Protein AF-A0A1S9P8L0-F1 (afdb_monomer_lite)

Foldseek 3Di:
DPLVVLLVLLVVLVVLLVVLLVLQPDPVCVVVSVVLVVQLVVLCCVQQPPDDQADPVRHGDDSVVSSVRRSVSVVPDDPVSSVVSSVSSVVSSVSSVVVSVVRPVD

Organism: NCBI:txid1792845

Radius of gyration: 14.12 Å; chains: 1; bounding box: 36×25×41 Å

pLDDT: mean 90.73, std 7.05, range [56.16, 97.81]

Structure (mmCIF, N/CA/C/O backbone):
data_AF-A0A1S9P8L0-F1
#
_entry.id   AF-A0A1S9P8L0-F1
#
loop_
_atom_site.group_PDB
_atom_site.id
_atom_site.type_symbol
_atom_site.label_atom_id
_atom_site.label_alt_id
_atom_site.label_comp_id
_atom_site.label_asym_id
_atom_site.label_entity_id
_atom_site.label_seq_id
_atom_site.pdbx_PDB_ins_code
_atom_site.Cartn_x
_atom_site.Cartn_y
_atom_site.Cartn_z
_atom_site.occupancy
_atom_site.B_iso_or_equiv
_atom_site.auth_seq_id
_atom_site.auth_comp_id
_atom_site.auth_asym_id
_atom_site.auth_atom_id
_atom_site.pdbx_PDB_model_num
ATOM 1 N N . MET A 1 1 ? -19.839 4.114 8.145 1.00 79.31 1 MET A N 1
ATOM 2 C CA . MET A 1 1 ? -18.915 3.664 7.085 1.00 79.31 1 MET A CA 1
ATOM 3 C C . MET A 1 1 ? -18.736 2.170 7.248 1.00 79.31 1 MET A C 1
ATOM 5 O O . MET A 1 1 ? -18.617 1.733 8.385 1.00 79.31 1 MET A O 1
ATOM 9 N N . ASP A 1 2 ? -18.783 1.395 6.169 1.00 89.06 2 ASP A N 1
ATOM 10 C CA . ASP A 1 2 ? -18.546 -0.049 6.249 1.00 89.06 2 ASP A CA 1
ATOM 11 C C . ASP A 1 2 ? -17.038 -0.319 6.200 1.00 89.06 2 ASP A C 1
ATOM 13 O O . ASP A 1 2 ? -16.397 -0.173 5.158 1.00 89.06 2 ASP A O 1
ATOM 17 N N . PHE A 1 3 ? -16.460 -0.691 7.343 1.00 87.88 3 PHE A N 1
ATOM 18 C CA . PHE A 1 3 ? -15.027 -0.955 7.437 1.00 87.88 3 PHE A CA 1
ATOM 19 C C . PHE A 1 3 ? -14.585 -2.174 6.631 1.00 87.88 3 PHE A C 1
ATOM 21 O O . PHE A 1 3 ? -13.421 -2.225 6.248 1.00 87.88 3 PHE A O 1
ATOM 28 N N . ASN A 1 4 ? -15.466 -3.135 6.333 1.00 88.75 4 ASN A N 1
ATOM 29 C CA . ASN A 1 4 ? -15.090 -4.260 5.480 1.00 88.75 4 ASN A CA 1
ATOM 30 C C . ASN A 1 4 ? -14.890 -3.795 4.037 1.00 88.75 4 ASN A C 1
ATOM 32 O O . ASN A 1 4 ? -13.891 -4.167 3.428 1.00 88.75 4 ASN A O 1
ATOM 36 N N . ILE A 1 5 ? -15.789 -2.947 3.525 1.00 91.44 5 ILE A N 1
ATOM 37 C CA . ILE A 1 5 ? -15.675 -2.374 2.174 1.00 91.44 5 ILE A CA 1
ATOM 38 C C . ILE A 1 5 ? -14.401 -1.536 2.065 1.00 91.44 5 ILE A C 1
ATOM 40 O O . ILE A 1 5 ? -13.569 -1.788 1.202 1.00 91.44 5 ILE A O 1
ATOM 44 N N . VAL A 1 6 ? -14.190 -0.610 2.998 1.00 92.81 6 VAL A N 1
ATOM 45 C CA . VAL A 1 6 ? -13.005 0.260 2.979 1.00 92.81 6 VAL A CA 1
ATOM 46 C C . VAL A 1 6 ? -11.705 -0.535 3.126 1.00 92.81 6 VAL A C 1
ATOM 48 O O . VAL A 1 6 ? -10.709 -0.247 2.468 1.00 92.81 6 VAL A O 1
ATOM 51 N N . THR A 1 7 ? -11.696 -1.569 3.968 1.00 93.12 7 THR A N 1
ATOM 52 C CA . THR A 1 7 ? -10.525 -2.444 4.107 1.00 93.12 7 THR A CA 1
ATOM 53 C C . THR A 1 7 ? -10.211 -3.170 2.803 1.00 93.12 7 THR A C 1
ATOM 55 O O . THR A 1 7 ? -9.039 -3.317 2.460 1.00 93.12 7 THR A O 1
ATOM 58 N N . LEU A 1 8 ? -11.239 -3.610 2.071 1.00 94.12 8 LEU A N 1
ATOM 59 C CA . LEU A 1 8 ? -11.069 -4.211 0.750 1.00 94.12 8 LEU A CA 1
ATOM 60 C C . LEU A 1 8 ? -10.500 -3.204 -0.254 1.00 94.12 8 LEU A C 1
ATOM 62 O O . LEU A 1 8 ? -9.582 -3.566 -0.978 1.00 94.12 8 LEU A O 1
ATOM 66 N N . GLU A 1 9 ? -10.973 -1.957 -0.264 1.00 95.25 9 GLU A N 1
ATOM 67 C CA . GLU A 1 9 ? -10.442 -0.895 -1.137 1.00 95.25 9 GLU A CA 1
ATOM 68 C C . GLU A 1 9 ? -8.959 -0.606 -0.858 1.00 95.25 9 GLU A C 1
ATOM 70 O O . GLU A 1 9 ? -8.137 -0.582 -1.774 1.00 95.25 9 GLU A O 1
ATOM 75 N N . ILE A 1 10 ? -8.587 -0.457 0.418 1.00 95.38 10 ILE A N 1
ATOM 76 C CA . ILE A 1 10 ? -7.188 -0.255 0.821 1.00 95.38 10 ILE A CA 1
ATOM 77 C C . ILE A 1 10 ? -6.334 -1.452 0.389 1.00 95.38 10 ILE A C 1
ATOM 79 O O . ILE A 1 10 ? -5.276 -1.272 -0.218 1.00 95.38 10 ILE A O 1
ATOM 83 N N . ALA A 1 11 ? -6.784 -2.677 0.677 1.00 95.12 11 ALA A N 1
ATOM 84 C CA . ALA A 1 11 ? -6.060 -3.888 0.306 1.00 95.12 11 ALA A CA 1
ATOM 85 C C . ALA A 1 11 ? -5.918 -4.032 -1.217 1.00 95.12 11 ALA A C 1
ATOM 87 O O . ALA A 1 11 ? -4.844 -4.396 -1.692 1.00 95.12 11 ALA A O 1
ATOM 88 N N . ASP A 1 12 ? -6.958 -3.702 -1.983 1.00 95.81 12 ASP A N 1
ATOM 89 C CA . ASP A 1 12 ? -6.934 -3.723 -3.444 1.00 95.81 12 ASP A CA 1
ATOM 90 C C . ASP A 1 12 ? -5.859 -2.786 -4.004 1.00 95.81 12 ASP A C 1
ATOM 92 O O . ASP A 1 12 ? -5.050 -3.191 -4.845 1.00 95.81 12 ASP A O 1
ATOM 96 N N . HIS A 1 13 ? -5.783 -1.556 -3.494 1.00 97.06 13 HIS A N 1
ATOM 97 C CA . HIS A 1 13 ? -4.761 -0.598 -3.912 1.00 97.06 13 HIS A CA 1
ATOM 98 C C . HIS A 1 13 ? -3.349 -1.043 -3.519 1.00 97.06 13 HIS A C 1
ATOM 100 O O . HIS A 1 13 ? -2.430 -0.936 -4.331 1.00 97.06 13 HIS A O 1
ATOM 106 N N . LEU A 1 14 ? -3.164 -1.618 -2.326 1.00 95.38 14 LEU A N 1
ATOM 107 C CA . LEU A 1 14 ? -1.876 -2.189 -1.914 1.00 95.38 14 LEU A CA 1
ATOM 108 C C . LEU A 1 14 ? -1.426 -3.323 -2.841 1.00 95.38 14 LEU A C 1
ATOM 110 O O . LEU A 1 14 ? -0.274 -3.340 -3.281 1.00 95.38 14 LEU A O 1
ATOM 114 N N . VAL A 1 15 ? -2.334 -4.247 -3.165 1.00 95.19 15 VAL A N 1
ATOM 115 C CA . VAL A 1 15 ? -2.062 -5.377 -4.063 1.00 95.19 15 VAL A CA 1
ATOM 116 C C . VAL A 1 15 ? -1.698 -4.877 -5.455 1.00 95.19 15 VAL A C 1
ATOM 118 O O . VAL A 1 15 ? -0.671 -5.283 -5.998 1.00 95.19 15 VAL A O 1
ATOM 121 N N . HIS A 1 16 ? -2.487 -3.964 -6.022 1.00 95.81 16 HIS A N 1
ATOM 122 C CA . HIS A 1 16 ? -2.221 -3.420 -7.350 1.00 95.81 16 HIS A CA 1
ATOM 123 C C . HIS A 1 16 ? -0.916 -2.627 -7.402 1.00 95.81 16 HIS A C 1
ATOM 125 O O . HIS A 1 16 ? -0.143 -2.798 -8.346 1.00 95.81 16 HIS A O 1
ATOM 131 N N . PHE A 1 17 ? -0.645 -1.782 -6.404 1.00 96.00 17 PHE A N 1
ATOM 132 C CA . PHE A 1 17 ? 0.619 -1.060 -6.313 1.00 96.00 17 PHE A CA 1
ATOM 133 C C . PHE A 1 17 ? 1.793 -2.041 -6.291 1.00 96.00 17 PHE A C 1
ATOM 135 O O . PHE A 1 17 ? 2.691 -1.923 -7.122 1.00 96.00 17 PHE A O 1
ATOM 142 N N . ASN A 1 18 ? 1.759 -3.032 -5.391 1.00 93.88 18 ASN A N 1
ATOM 143 C CA . ASN A 1 18 ? 2.815 -4.033 -5.255 1.00 93.88 18 ASN A CA 1
ATOM 144 C C . ASN A 1 18 ? 3.007 -4.847 -6.542 1.00 93.88 18 ASN A C 1
ATOM 146 O O . ASN A 1 18 ? 4.136 -5.100 -6.947 1.00 93.88 18 ASN A O 1
ATOM 150 N N . TYR A 1 19 ? 1.915 -5.222 -7.209 1.00 93.50 19 TYR A N 1
ATOM 151 C CA . TYR A 1 19 ? 1.967 -5.948 -8.472 1.00 93.50 19 TYR A CA 1
ATOM 152 C C . TYR A 1 19 ? 2.689 -5.149 -9.563 1.00 93.50 19 TYR A C 1
ATOM 154 O O . TYR A 1 19 ? 3.651 -5.643 -10.146 1.00 93.50 19 TYR A O 1
ATOM 162 N N . TYR A 1 20 ? 2.283 -3.899 -9.822 1.00 93.38 20 TYR A N 1
ATOM 163 C CA . TYR A 1 20 ? 2.958 -3.079 -10.836 1.00 93.38 20 TYR A CA 1
ATOM 164 C C . TYR A 1 20 ? 4.402 -2.756 -10.454 1.00 93.38 20 TYR A C 1
ATOM 166 O O . TYR A 1 20 ? 5.262 -2.722 -11.328 1.00 93.38 20 TYR A O 1
ATOM 174 N N . ASP A 1 21 ? 4.670 -2.550 -9.167 1.00 92.00 21 ASP A N 1
ATOM 175 C CA . ASP A 1 21 ? 6.016 -2.309 -8.662 1.00 92.00 21 ASP A CA 1
ATOM 176 C C . ASP A 1 21 ? 6.955 -3.499 -8.925 1.00 92.00 21 ASP A C 1
ATOM 178 O O . ASP A 1 21 ? 8.083 -3.304 -9.366 1.00 92.00 21 ASP A O 1
ATOM 182 N N . GLN A 1 22 ? 6.480 -4.732 -8.733 1.00 89.81 22 GLN A N 1
ATOM 183 C CA . GLN A 1 22 ? 7.248 -5.947 -9.024 1.00 89.81 22 GLN A CA 1
ATOM 184 C C . GLN A 1 22 ? 7.478 -6.178 -10.524 1.00 89.81 22 GLN A C 1
ATOM 186 O O . GLN A 1 22 ? 8.468 -6.799 -10.901 1.00 89.81 22 GLN A O 1
ATOM 191 N N . LEU A 1 23 ? 6.575 -5.693 -11.381 1.00 89.81 23 LEU A N 1
ATOM 192 C CA . LEU A 1 23 ? 6.711 -5.813 -12.835 1.00 89.81 23 LEU A CA 1
ATOM 193 C C . LEU A 1 23 ? 7.693 -4.807 -13.446 1.00 89.81 23 LEU A C 1
ATOM 195 O O . LEU A 1 23 ? 8.124 -4.993 -14.584 1.00 89.81 23 LEU A O 1
ATOM 199 N N . ILE A 1 24 ? 8.030 -3.731 -12.736 1.00 88.56 24 ILE A N 1
ATOM 200 C CA . ILE A 1 24 ? 9.037 -2.772 -13.188 1.00 88.56 24 ILE A CA 1
ATOM 201 C C . ILE A 1 24 ? 10.410 -3.337 -12.823 1.00 88.56 24 ILE A C 1
ATOM 203 O O . ILE A 1 24 ? 10.846 -3.265 -11.677 1.00 88.56 24 ILE A O 1
ATOM 207 N N . THR A 1 25 ? 11.088 -3.908 -13.816 1.00 68.06 25 THR A N 1
ATOM 208 C CA . THR A 1 25 ? 12.399 -4.559 -13.661 1.00 68.06 25 THR A CA 1
ATOM 209 C C . THR A 1 25 ? 13.556 -3.746 -14.249 1.00 68.06 25 THR A C 1
ATOM 211 O O . THR A 1 25 ? 14.614 -4.306 -14.515 1.00 68.06 25 THR A O 1
ATOM 214 N N . ASP A 1 26 ? 13.376 -2.444 -14.489 1.00 65.94 26 ASP A N 1
ATOM 215 C CA . ASP A 1 26 ? 14.277 -1.667 -15.347 1.00 65.94 26 ASP A CA 1
ATOM 216 C C . ASP A 1 26 ? 15.011 -0.545 -14.590 1.00 65.94 26 ASP A C 1
ATOM 218 O O . ASP A 1 26 ? 14.386 0.304 -13.948 1.00 65.94 26 ASP A O 1
ATOM 222 N N . ALA A 1 27 ? 16.346 -0.513 -14.695 1.00 63.44 27 ALA A N 1
ATOM 223 C CA . ALA A 1 27 ? 17.199 0.449 -13.982 1.00 63.44 27 ALA A CA 1
ATOM 224 C C . ALA A 1 27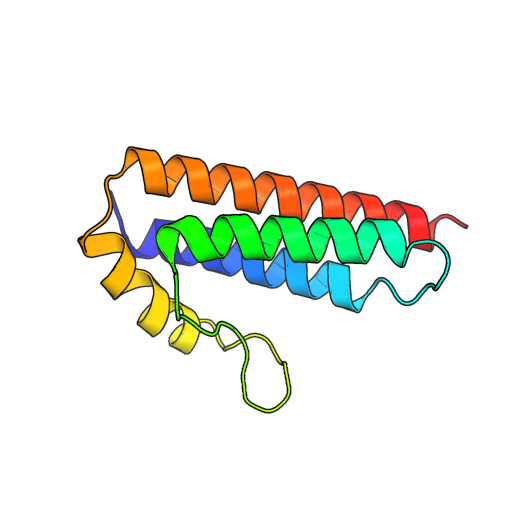 ? 16.896 1.912 -14.364 1.00 63.44 27 ALA A C 1
ATOM 226 O O . ALA A 1 27 ? 17.114 2.823 -13.569 1.00 63.44 27 ALA A O 1
ATOM 227 N N . ASN A 1 28 ? 16.329 2.132 -15.553 1.00 70.44 28 ASN A N 1
ATOM 228 C CA . ASN A 1 28 ? 16.007 3.456 -16.088 1.00 70.44 28 ASN A CA 1
ATOM 229 C C . ASN A 1 28 ? 14.893 4.201 -15.339 1.00 70.44 28 ASN A C 1
ATOM 231 O O . ASN A 1 28 ? 14.762 5.407 -15.514 1.00 70.44 28 ASN A O 1
ATOM 235 N N . PHE A 1 29 ? 14.078 3.500 -14.546 1.00 79.75 29 PHE A N 1
ATOM 236 C CA . PHE A 1 29 ? 12.986 4.095 -13.766 1.00 79.75 29 PHE A CA 1
ATOM 237 C C . PHE A 1 29 ? 13.191 3.929 -12.256 1.00 79.75 29 PHE A C 1
ATOM 239 O O . PHE A 1 29 ? 12.248 4.118 -11.485 1.00 79.75 29 PHE A O 1
ATOM 246 N N . ALA A 1 30 ? 14.405 3.560 -11.827 1.00 81.31 30 ALA A N 1
ATOM 247 C CA . ALA A 1 30 ? 14.710 3.289 -10.426 1.00 81.31 30 ALA A CA 1
ATOM 248 C C . ALA A 1 30 ? 14.394 4.499 -9.530 1.00 81.31 30 ALA A C 1
ATOM 250 O O . ALA A 1 30 ? 13.766 4.341 -8.483 1.00 81.31 30 ALA A O 1
ATOM 251 N N . ASP A 1 31 ? 14.735 5.713 -9.967 1.00 88.00 31 ASP A N 1
ATOM 252 C CA . ASP A 1 31 ? 14.506 6.932 -9.188 1.00 88.00 31 ASP A CA 1
ATOM 253 C C . ASP A 1 31 ? 13.013 7.255 -9.033 1.00 88.00 31 ASP A C 1
ATOM 255 O O . ASP A 1 31 ? 12.543 7.553 -7.930 1.00 88.00 31 ASP A O 1
ATOM 259 N N . GLU A 1 32 ? 12.234 7.193 -10.116 1.00 90.75 32 GLU A N 1
ATOM 260 C CA . GLU A 1 32 ? 10.783 7.399 -10.074 1.00 90.75 32 GLU A CA 1
ATOM 261 C C . GLU A 1 32 ? 10.083 6.322 -9.245 1.00 90.75 32 GLU A C 1
ATOM 263 O O . GLU A 1 32 ? 9.196 6.639 -8.447 1.00 90.75 32 GLU A O 1
ATOM 268 N N . GLN A 1 33 ? 10.490 5.062 -9.400 1.00 91.25 33 GLN A N 1
ATOM 269 C CA . GLN A 1 33 ? 9.935 3.941 -8.653 1.00 91.25 33 GLN A CA 1
ATOM 270 C C . GLN A 1 33 ? 10.197 4.098 -7.151 1.00 91.25 33 GLN A C 1
ATOM 272 O O . GLN A 1 33 ? 9.270 3.982 -6.348 1.00 91.25 33 GLN A O 1
ATOM 277 N N . VAL A 1 34 ? 11.429 4.441 -6.758 1.00 91.94 34 VAL A N 1
ATOM 278 C CA . VAL A 1 34 ? 11.798 4.700 -5.357 1.00 91.94 34 VAL A CA 1
ATOM 279 C C . VAL A 1 34 ? 11.005 5.877 -4.785 1.00 91.94 34 VAL A C 1
ATOM 281 O O . VAL A 1 34 ? 10.488 5.776 -3.671 1.00 91.94 34 VAL A O 1
ATOM 284 N N . LYS A 1 35 ? 10.830 6.968 -5.544 1.00 93.69 35 LYS A N 1
ATOM 285 C CA . LYS A 1 35 ? 9.998 8.110 -5.120 1.00 93.69 35 LYS A CA 1
ATOM 286 C C . LYS A 1 35 ? 8.542 7.704 -4.889 1.00 93.69 35 LYS A C 1
ATOM 288 O O . LYS A 1 35 ? 7.947 8.133 -3.902 1.00 93.69 35 LYS A O 1
ATOM 293 N N . LEU A 1 36 ? 7.966 6.881 -5.768 1.00 94.56 36 LEU A N 1
ATOM 294 C CA . LEU A 1 36 ? 6.597 6.384 -5.604 1.00 94.56 36 LEU A CA 1
ATOM 295 C C . LEU A 1 36 ? 6.463 5.443 -4.403 1.00 94.56 36 LEU A C 1
ATOM 297 O O . LEU A 1 36 ? 5.489 5.565 -3.666 1.00 94.56 36 LEU A O 1
ATOM 301 N N . ARG A 1 37 ? 7.433 4.546 -4.174 1.00 93.31 37 ARG A N 1
ATOM 302 C CA . ARG A 1 37 ? 7.471 3.679 -2.982 1.00 93.31 37 ARG A CA 1
ATOM 303 C C . ARG A 1 37 ? 7.488 4.507 -1.704 1.00 93.31 37 ARG A C 1
ATOM 305 O O . ARG A 1 37 ? 6.606 4.337 -0.872 1.00 93.31 37 ARG A O 1
ATOM 312 N N . LYS A 1 38 ? 8.414 5.466 -1.615 1.00 94.38 38 LYS A N 1
ATOM 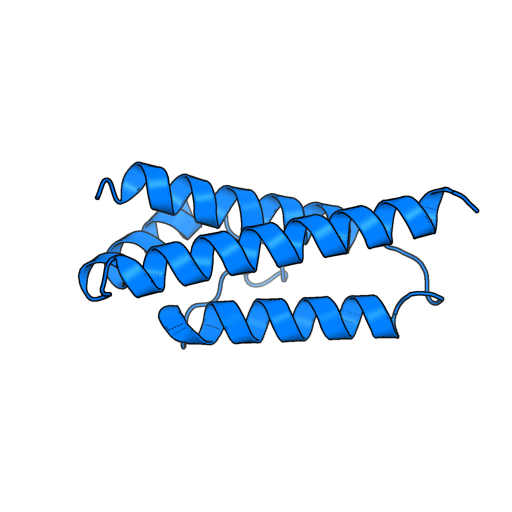313 C CA . LYS A 1 38 ? 8.543 6.356 -0.458 1.00 94.38 38 LYS A CA 1
ATOM 314 C C . LYS A 1 38 ? 7.250 7.125 -0.189 1.00 94.38 38 LYS A C 1
ATOM 316 O O . LYS A 1 38 ? 6.779 7.140 0.938 1.00 94.38 38 LYS A O 1
ATOM 321 N N . LYS A 1 39 ? 6.650 7.710 -1.228 1.00 94.94 39 LYS A N 1
ATOM 322 C CA . LYS A 1 39 ? 5.391 8.453 -1.100 1.00 94.94 39 LYS A CA 1
ATOM 323 C C . LYS A 1 39 ? 4.237 7.571 -0.611 1.00 94.94 39 LYS A C 1
ATOM 325 O O . LYS A 1 39 ? 3.474 7.978 0.257 1.00 94.94 39 LYS A O 1
ATOM 330 N N . ARG A 1 40 ? 4.131 6.352 -1.142 1.00 94.19 40 ARG A N 1
ATOM 331 C CA . ARG A 1 40 ? 3.132 5.376 -0.698 1.00 94.19 40 ARG A CA 1
ATOM 332 C C . ARG A 1 40 ? 3.354 4.977 0.764 1.00 94.19 40 ARG A C 1
ATOM 334 O O . ARG A 1 40 ? 2.388 4.874 1.512 1.00 94.19 40 ARG A O 1
ATOM 341 N N . ASP A 1 41 ? 4.603 4.773 1.179 1.00 93.25 41 ASP A N 1
ATOM 342 C CA . ASP A 1 41 ? 4.950 4.455 2.571 1.00 93.25 41 ASP A CA 1
ATOM 343 C C . ASP A 1 41 ? 4.658 5.626 3.525 1.00 93.25 41 ASP A C 1
ATOM 345 O O . ASP A 1 41 ? 4.174 5.400 4.634 1.00 93.25 41 ASP A O 1
ATOM 349 N N . GLU A 1 42 ? 4.884 6.871 3.091 1.00 94.38 42 GLU A N 1
ATOM 350 C CA . GLU A 1 42 ? 4.500 8.0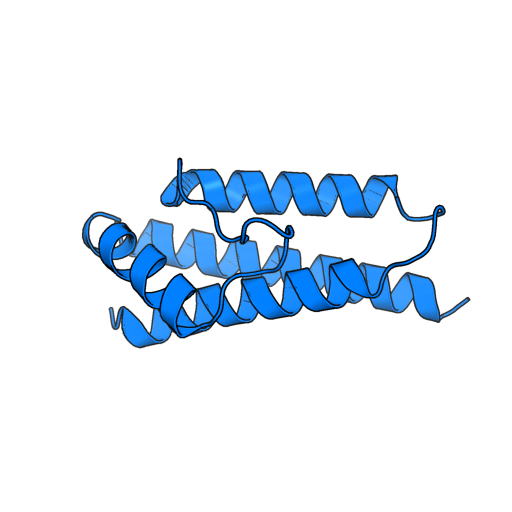83 3.829 1.00 94.38 42 GLU A CA 1
ATOM 351 C C . GLU A 1 42 ? 2.986 8.108 4.083 1.00 94.38 42 GLU A C 1
ATOM 353 O O . GLU A 1 42 ? 2.578 8.145 5.243 1.00 94.38 42 GLU A O 1
ATOM 358 N N . HIS A 1 43 ? 2.159 7.972 3.038 1.00 94.25 43 HIS A N 1
ATOM 359 C CA . HIS A 1 43 ? 0.697 7.947 3.181 1.00 94.25 43 HIS A CA 1
ATOM 360 C C . HIS A 1 43 ? 0.214 6.805 4.092 1.00 94.25 43 HIS A C 1
ATOM 362 O O . HIS A 1 43 ? -0.662 6.997 4.932 1.00 94.25 43 HIS A O 1
ATOM 368 N N . LEU A 1 44 ? 0.798 5.604 3.980 1.00 92.88 44 LEU A N 1
ATOM 369 C CA . LEU A 1 44 ? 0.449 4.496 4.876 1.00 92.88 44 LEU A CA 1
ATOM 370 C C . LEU A 1 44 ? 0.832 4.792 6.327 1.00 92.88 44 LEU A C 1
ATOM 372 O O . LEU A 1 44 ? 0.076 4.457 7.234 1.00 92.88 44 LEU A O 1
ATOM 376 N N . THR A 1 45 ? 1.976 5.432 6.560 1.00 91.94 45 THR A N 1
ATOM 377 C CA . THR A 1 45 ? 2.448 5.751 7.913 1.00 91.94 45 THR A CA 1
ATOM 378 C C . THR A 1 45 ? 1.539 6.765 8.611 1.00 91.94 45 THR A C 1
ATOM 380 O O . THR A 1 45 ? 1.407 6.696 9.831 1.00 91.94 45 THR A O 1
ATOM 383 N N . GLU A 1 46 ? 0.852 7.644 7.871 1.00 88.69 46 GLU A N 1
ATOM 384 C CA . GLU A 1 46 ? -0.085 8.630 8.438 1.00 88.69 46 GLU A CA 1
ATOM 385 C C . GLU A 1 46 ? -1.203 7.986 9.277 1.00 88.69 46 GLU A C 1
ATOM 387 O O . GLU A 1 46 ? -1.556 8.518 10.330 1.00 88.69 46 GLU A O 1
ATOM 392 N N . LEU A 1 47 ? -1.737 6.831 8.854 1.00 88.19 47 LEU A N 1
ATOM 393 C CA . LEU A 1 47 ? -2.814 6.123 9.572 1.00 88.19 47 LEU A CA 1
ATOM 394 C C . LEU A 1 47 ? -2.396 4.777 10.170 1.00 88.19 47 LEU A C 1
ATOM 396 O O . LEU A 1 47 ? -3.006 4.298 11.128 1.00 88.19 47 LEU A O 1
ATOM 400 N N . PHE A 1 48 ? -1.349 4.161 9.633 1.00 90.50 48 PHE A N 1
ATOM 401 C CA . PHE A 1 48 ? -0.920 2.810 9.979 1.00 90.50 48 PHE A CA 1
ATOM 402 C C . PHE A 1 48 ? 0.503 2.770 10.533 1.00 90.50 48 PHE A C 1
ATOM 404 O O . PHE A 1 48 ? 1.200 1.768 10.378 1.00 90.50 48 PHE A O 1
ATOM 411 N N . ALA A 1 49 ? 0.940 3.839 11.206 1.00 88.19 49 ALA A N 1
ATOM 412 C CA . ALA A 1 49 ? 2.241 3.892 11.866 1.00 88.19 49 ALA A CA 1
ATOM 413 C C . ALA A 1 49 ? 2.518 2.619 12.692 1.00 88.19 49 ALA A C 1
ATOM 415 O O . ALA A 1 49 ? 1.714 2.204 13.534 1.00 88.19 49 ALA A O 1
ATOM 416 N N . GLY A 1 50 ? 3.671 1.998 12.431 1.00 84.50 50 GLY A N 1
ATOM 417 C CA . GLY A 1 50 ? 4.110 0.770 13.095 1.00 84.50 50 GLY A CA 1
ATOM 418 C C . GLY A 1 50 ? 3.478 -0.525 12.572 1.00 84.50 50 GLY A C 1
ATOM 419 O O . GLY A 1 50 ? 3.822 -1.594 13.074 1.00 84.50 50 GLY A O 1
ATOM 420 N N . LEU A 1 51 ? 2.588 -0.472 11.574 1.00 89.88 51 LEU A N 1
ATOM 421 C CA . LEU A 1 51 ? 2.118 -1.672 10.885 1.00 89.88 51 LEU A CA 1
ATOM 422 C C . LEU A 1 51 ? 3.100 -2.094 9.794 1.00 89.88 51 LEU A C 1
ATOM 424 O O . LEU A 1 51 ? 3.622 -1.271 9.046 1.00 89.88 51 LEU A O 1
ATOM 428 N N . ASN A 1 52 ? 3.309 -3.404 9.684 1.00 90.75 52 ASN A N 1
ATOM 429 C CA . ASN A 1 52 ? 4.056 -4.000 8.590 1.00 90.75 52 ASN A CA 1
ATOM 430 C C . ASN A 1 52 ? 3.090 -4.756 7.674 1.00 90.75 52 ASN A C 1
ATOM 432 O O . ASN A 1 52 ? 2.448 -5.714 8.100 1.00 90.75 52 ASN A O 1
ATOM 436 N N . PHE A 1 53 ? 2.998 -4.315 6.421 1.00 92.62 53 PHE A N 1
ATOM 437 C CA . PHE A 1 53 ? 2.160 -4.936 5.392 1.00 92.62 53 PHE A CA 1
ATOM 438 C C . PHE A 1 53 ? 2.864 -6.070 4.644 1.00 92.62 53 PHE A C 1
ATOM 440 O O . PHE A 1 53 ? 2.257 -6.689 3.771 1.00 92.62 53 PHE A O 1
ATOM 447 N N . TYR A 1 54 ? 4.122 -6.346 4.983 1.00 92.44 54 TYR A N 1
ATOM 448 C CA . TYR A 1 54 ? 4.950 -7.349 4.337 1.00 92.44 54 TYR A CA 1
ATOM 449 C C . TYR A 1 54 ? 5.374 -8.437 5.326 1.00 92.44 54 TYR A C 1
ATOM 451 O O . TYR A 1 54 ? 5.564 -8.195 6.520 1.00 92.44 54 TYR A O 1
ATOM 459 N N . ASP A 1 55 ? 5.521 -9.658 4.830 1.00 92.81 55 ASP A N 1
ATOM 460 C CA . ASP A 1 55 ? 6.015 -10.786 5.603 1.00 92.81 55 ASP A CA 1
ATOM 461 C C . ASP A 1 55 ? 7.552 -10.769 5.741 1.00 92.81 55 ASP A C 1
ATOM 463 O O . ASP A 1 55 ? 8.252 -9.860 5.290 1.00 92.81 55 ASP A O 1
ATOM 467 N N . LYS A 1 56 ? 8.108 -11.814 6.364 1.00 90.19 56 LYS A N 1
ATOM 468 C CA . LYS A 1 56 ? 9.561 -11.953 6.571 1.00 90.19 56 LYS A CA 1
ATOM 469 C C . LYS A 1 56 ? 10.363 -12.129 5.273 1.00 90.19 56 LYS A C 1
ATOM 471 O O . LYS A 1 56 ? 11.586 -12.046 5.313 1.00 90.19 56 LYS A O 1
ATOM 476 N N . LYS A 1 57 ? 9.699 -12.417 4.154 1.00 91.38 57 LYS A N 1
ATOM 477 C CA . LYS A 1 57 ? 10.290 -12.561 2.819 1.00 91.38 57 LYS A CA 1
ATOM 478 C C . LYS A 1 57 ? 10.055 -11.313 1.962 1.00 91.38 57 LYS A C 1
ATOM 480 O O . LYS A 1 57 ? 10.263 -11.371 0.752 1.00 91.38 57 LYS A O 1
ATOM 485 N N . SER A 1 58 ? 9.612 -10.209 2.567 1.00 87.00 58 SER A N 1
ATOM 486 C CA . SER A 1 58 ? 9.242 -8.974 1.870 1.00 87.00 58 SER A CA 1
ATOM 487 C C . SER A 1 58 ? 8.106 -9.168 0.857 1.00 87.00 58 SER A C 1
ATOM 489 O O . SER A 1 58 ? 8.017 -8.442 -0.132 1.00 87.00 58 SER A O 1
ATOM 491 N N . GLN A 1 59 ? 7.227 -10.148 1.084 1.00 89.50 59 GLN A N 1
ATOM 492 C CA . GLN A 1 59 ? 6.024 -10.368 0.285 1.00 89.50 59 GLN A CA 1
ATOM 493 C C . GLN A 1 59 ? 4.837 -9.669 0.937 1.00 89.50 59 GLN A C 1
ATOM 495 O O . GLN A 1 59 ? 4.710 -9.680 2.159 1.00 89.50 59 GLN A O 1
ATOM 500 N N . LEU A 1 60 ? 3.961 -9.064 0.133 1.00 93.19 60 LEU A N 1
ATOM 501 C CA . LEU A 1 60 ? 2.735 -8.459 0.650 1.00 93.19 60 LEU A CA 1
ATOM 502 C C . LEU A 1 60 ? 1.910 -9.524 1.391 1.00 93.19 60 LEU A C 1
ATOM 504 O O . LEU A 1 60 ? 1.735 -10.639 0.896 1.00 93.19 60 LEU A O 1
ATOM 508 N N . LEU A 1 61 ? 1.411 -9.178 2.577 1.00 94.94 61 LEU A N 1
ATOM 509 C CA . LEU A 1 61 ? 0.585 -10.070 3.385 1.00 94.94 61 LEU A CA 1
ATOM 510 C C . LEU A 1 61 ? -0.700 -10.476 2.645 1.00 94.94 61 LEU A C 1
ATOM 512 O O . LEU A 1 61 ? -1.232 -9.739 1.815 1.00 94.94 61 LEU A O 1
ATOM 516 N N . SER A 1 62 ? -1.235 -11.652 2.985 1.00 93.25 62 SER A N 1
ATOM 517 C CA . SER A 1 62 ? -2.510 -12.124 2.429 1.00 93.25 62 SER A CA 1
ATOM 518 C C . SER A 1 62 ? -3.673 -11.198 2.799 1.00 93.25 62 SER A C 1
ATOM 520 O O . SER A 1 62 ? -3.639 -10.524 3.829 1.00 93.25 62 SER A O 1
ATOM 522 N N . LEU A 1 63 ? -4.758 -11.225 2.017 1.00 91.31 63 LEU A N 1
ATOM 523 C CA . LEU A 1 63 ? -5.942 -10.397 2.280 1.00 91.31 63 LEU A CA 1
ATOM 524 C C . LEU A 1 63 ? -6.501 -10.590 3.701 1.00 91.31 63 LEU A C 1
ATOM 526 O O . LEU A 1 63 ? -6.872 -9.621 4.358 1.00 91.31 63 LEU A O 1
ATOM 530 N N . THR A 1 64 ? -6.507 -11.826 4.207 1.00 92.81 64 THR A N 1
ATOM 531 C CA . THR A 1 64 ? -6.938 -12.136 5.580 1.00 92.81 64 THR A CA 1
ATOM 532 C C . THR A 1 64 ? -6.063 -11.436 6.622 1.00 92.81 64 THR A C 1
ATOM 534 O O . THR A 1 64 ? -6.581 -10.881 7.590 1.00 92.81 64 THR A O 1
ATOM 537 N N . GLN A 1 65 ? -4.744 -11.423 6.418 1.00 94.12 65 GLN A N 1
ATOM 538 C CA . GLN A 1 65 ? -3.797 -10.754 7.313 1.00 94.12 65 GLN A CA 1
ATOM 539 C C . GLN A 1 65 ? -3.899 -9.229 7.207 1.00 94.12 65 GLN A C 1
ATOM 541 O O . GLN A 1 65 ? -3.958 -8.559 8.234 1.0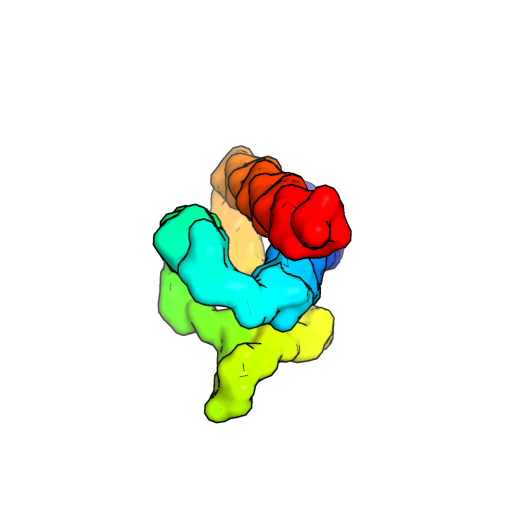0 94.12 65 GLN A O 1
ATOM 546 N N . LEU A 1 66 ? -3.994 -8.681 5.991 1.00 94.25 66 LEU A N 1
ATOM 547 C CA . LEU A 1 66 ? -4.222 -7.249 5.770 1.00 94.25 66 LEU A CA 1
ATOM 548 C C . LEU A 1 66 ? -5.499 -6.788 6.477 1.00 94.25 66 LEU A C 1
ATOM 550 O O . LEU A 1 66 ? -5.484 -5.791 7.195 1.00 94.25 66 LEU A O 1
ATOM 554 N N . ARG A 1 67 ? -6.587 -7.558 6.357 1.00 92.69 67 ARG A N 1
ATOM 555 C CA . ARG A 1 67 ? -7.854 -7.264 7.031 1.00 92.69 67 ARG A CA 1
ATOM 556 C C . ARG A 1 67 ? -7.709 -7.215 8.550 1.00 92.69 67 ARG A C 1
ATOM 558 O O . ARG A 1 67 ? -8.224 -6.291 9.176 1.00 92.69 67 ARG A O 1
ATOM 565 N N . ALA A 1 68 ? -7.004 -8.186 9.129 1.00 92.62 68 ALA A N 1
ATOM 566 C CA . ALA A 1 68 ? -6.756 -8.242 10.567 1.00 92.62 68 ALA A CA 1
ATOM 567 C C . ALA A 1 68 ? -5.903 -7.064 11.074 1.00 92.62 68 ALA A C 1
ATOM 569 O O . ALA A 1 68 ? -6.055 -6.662 12.224 1.00 92.62 68 ALA A O 1
ATOM 570 N N . LEU A 1 69 ? -5.039 -6.496 10.226 1.00 92.62 69 LEU A N 1
ATOM 571 C CA . LEU A 1 69 ? -4.211 -5.334 10.557 1.00 92.62 69 LEU A CA 1
ATOM 572 C C . LEU A 1 69 ? -4.955 -3.999 10.396 1.00 92.62 69 LEU A C 1
ATOM 574 O O . LEU A 1 69 ? -4.809 -3.110 11.232 1.00 92.62 69 LEU A O 1
ATOM 578 N N . ILE A 1 70 ? -5.745 -3.857 9.330 1.00 93.31 70 ILE A N 1
ATOM 579 C CA . ILE A 1 70 ? -6.370 -2.587 8.938 1.00 93.31 70 ILE A CA 1
ATOM 580 C C . ILE A 1 70 ? -7.608 -2.280 9.785 1.00 93.31 70 ILE A C 1
ATOM 582 O O . ILE A 1 70 ? -7.709 -1.177 10.321 1.00 93.31 70 ILE A O 1
ATOM 586 N N . ILE A 1 71 ? -8.535 -3.236 9.947 1.00 92.81 71 ILE A N 1
ATOM 587 C CA . ILE A 1 71 ? -9.824 -2.989 10.624 1.00 92.81 71 ILE A CA 1
ATOM 588 C C . ILE A 1 71 ? -9.648 -2.373 12.023 1.00 92.81 71 ILE A C 1
ATOM 590 O O . ILE A 1 71 ? -10.303 -1.365 12.291 1.00 92.81 71 ILE A O 1
ATOM 594 N N . PRO A 1 72 ? -8.769 -2.899 12.904 1.00 91.56 72 PRO A N 1
ATOM 595 C CA . PRO A 1 72 ? -8.586 -2.323 14.233 1.00 91.56 72 PRO A CA 1
ATOM 596 C C . PRO A 1 72 ? -8.110 -0.870 14.196 1.00 91.56 72 PRO A C 1
ATOM 598 O O . PRO A 1 72 ? -8.513 -0.079 15.037 1.00 91.56 72 PRO A O 1
ATOM 601 N N . LYS A 1 73 ? -7.285 -0.496 13.210 1.00 90.38 73 LYS A N 1
ATOM 602 C CA . LYS A 1 73 ? -6.794 0.880 13.068 1.00 90.38 73 LYS A CA 1
ATOM 603 C C . LYS A 1 73 ? -7.855 1.833 12.542 1.00 90.38 73 LYS A C 1
ATOM 605 O O . LYS A 1 73 ? -7.879 2.981 12.961 1.00 90.38 73 LYS A O 1
ATOM 610 N N . LEU A 1 74 ? -8.742 1.376 11.660 1.00 91.00 74 LEU A N 1
ATOM 611 C CA . LEU A 1 74 ? -9.809 2.224 11.123 1.00 91.00 74 LEU A CA 1
ATOM 612 C C . LEU A 1 74 ? -10.859 2.605 12.177 1.00 91.00 74 LEU A C 1
ATOM 614 O O . LEU A 1 74 ? -11.512 3.633 12.021 1.00 91.00 74 LEU A O 1
ATOM 618 N N . ALA A 1 75 ? -11.015 1.812 13.243 1.00 87.69 75 ALA A N 1
ATOM 619 C CA . ALA A 1 75 ? -11.999 2.068 14.295 1.00 87.69 75 ALA A CA 1
ATOM 620 C C . ALA A 1 75 ? -11.767 3.400 15.034 1.00 87.69 75 ALA A C 1
ATOM 622 O O . ALA A 1 75 ? -12.735 4.061 15.409 1.00 87.69 75 ALA A O 1
ATOM 623 N N . ASP A 1 76 ? -10.505 3.813 15.182 1.00 84.50 76 ASP A N 1
ATOM 624 C CA . ASP A 1 76 ? -10.109 5.008 15.940 1.00 84.50 76 ASP A CA 1
ATOM 625 C C . ASP A 1 76 ? -9.876 6.246 15.052 1.00 84.50 76 ASP A C 1
ATOM 627 O O . ASP A 1 76 ? -9.488 7.313 15.535 1.00 84.50 76 ASP A O 1
ATOM 631 N N . VAL A 1 77 ? -10.095 6.128 13.739 1.00 90.06 77 VAL A N 1
ATOM 632 C CA . VAL A 1 77 ? -9.756 7.167 12.759 1.00 90.06 77 VAL A CA 1
ATOM 633 C C . VAL A 1 77 ? -11.018 7.833 12.217 1.00 90.06 77 VAL A C 1
ATOM 635 O O . VAL A 1 77 ? -12.036 7.200 11.942 1.00 90.06 77 VAL A O 1
ATOM 638 N N . LYS A 1 78 ? -10.961 9.155 12.016 1.00 91.50 78 LYS A N 1
ATOM 639 C CA . LYS A 1 78 ? -12.083 9.908 11.444 1.00 91.50 78 LYS A CA 1
ATOM 640 C C . LYS A 1 78 ? -12.312 9.501 9.988 1.00 91.50 78 LYS A C 1
ATOM 642 O O . LYS A 1 78 ? -11.375 9.501 9.194 1.00 91.50 78 LYS A O 1
ATOM 647 N N . ASN A 1 79 ? -13.576 9.307 9.599 1.00 91.19 79 ASN A N 1
ATOM 648 C CA . ASN A 1 79 ? -13.961 8.924 8.230 1.00 91.19 79 ASN A CA 1
ATOM 649 C C . ASN A 1 79 ? -13.292 9.772 7.137 1.00 91.19 79 ASN A C 1
ATOM 651 O O . ASN A 1 79 ? -12.865 9.238 6.121 1.00 91.19 79 ASN A O 1
ATOM 655 N N . LYS A 1 80 ? -13.164 11.089 7.355 1.00 92.75 80 LYS A N 1
ATOM 656 C CA . LYS A 1 80 ? -12.508 11.997 6.402 1.00 92.75 80 LYS A CA 1
ATOM 657 C C . LYS A 1 80 ? -11.063 11.580 6.104 1.00 92.75 80 LYS A C 1
ATOM 659 O O . LYS A 1 80 ? -10.689 11.516 4.942 1.00 92.75 80 LYS A O 1
ATOM 664 N N . GLN A 1 81 ? -10.292 11.249 7.138 1.00 93.44 81 GLN A N 1
ATOM 665 C CA . GLN A 1 81 ? -8.894 10.837 6.994 1.00 93.44 81 GLN A CA 1
ATOM 666 C C . GLN A 1 81 ? -8.791 9.486 6.277 1.00 93.44 81 GLN A C 1
ATOM 668 O O . GLN A 1 81 ? -7.891 9.270 5.476 1.00 93.44 81 GLN A O 1
ATOM 673 N N . ILE A 1 82 ? -9.749 8.590 6.524 1.00 93.69 82 ILE A N 1
ATOM 674 C CA . ILE A 1 82 ? -9.810 7.286 5.857 1.00 93.69 82 ILE A CA 1
ATOM 675 C C . ILE A 1 82 ? -10.080 7.458 4.356 1.00 93.69 82 ILE A C 1
ATOM 677 O O . ILE A 1 82 ? -9.395 6.846 3.541 1.00 93.69 82 ILE A O 1
ATOM 681 N N . HIS A 1 83 ? -11.024 8.324 3.976 1.00 93.50 83 HIS A N 1
ATOM 682 C CA . HIS A 1 83 ? -11.279 8.638 2.567 1.00 93.50 83 HIS A CA 1
ATOM 683 C C . HIS A 1 83 ? -10.079 9.309 1.888 1.00 93.50 83 HIS A C 1
ATOM 685 O O . HIS A 1 83 ? -9.726 8.934 0.772 1.00 93.50 83 HIS A O 1
ATOM 691 N N . GLU A 1 84 ? -9.428 10.258 2.567 1.00 95.38 84 GLU A N 1
ATOM 692 C CA . GLU A 1 84 ? -8.207 10.905 2.070 1.00 95.38 84 GLU A CA 1
ATOM 693 C C . GLU A 1 84 ? -7.103 9.873 1.792 1.00 95.38 84 GLU A C 1
ATOM 695 O O . GLU A 1 84 ? -6.498 9.908 0.718 1.00 95.38 84 GLU A O 1
ATOM 700 N N . LEU A 1 85 ? -6.902 8.907 2.696 1.00 95.00 85 LEU A N 1
ATOM 701 C CA . LEU A 1 85 ? -5.953 7.816 2.485 1.00 95.00 85 LEU A CA 1
ATOM 702 C C . LEU A 1 85 ? -6.330 6.957 1.271 1.00 95.00 85 LEU A C 1
ATOM 704 O O . LEU A 1 85 ? -5.474 6.686 0.431 1.00 95.00 85 LEU A O 1
ATOM 708 N N . VAL A 1 86 ? -7.587 6.515 1.161 1.00 95.62 86 VAL A N 1
ATOM 709 C CA . VAL A 1 86 ? -8.027 5.681 0.026 1.00 95.62 86 VAL A CA 1
ATOM 710 C C . VAL A 1 86 ? -7.754 6.396 -1.299 1.00 95.62 86 VAL A C 1
ATOM 712 O O . VAL A 1 86 ? -7.164 5.807 -2.205 1.00 95.62 86 VAL A O 1
ATOM 715 N N . GLU A 1 87 ? -8.071 7.690 -1.397 1.00 96.81 87 GLU A N 1
ATOM 716 C CA . GLU A 1 87 ? -7.761 8.486 -2.588 1.00 96.81 87 GLU A CA 1
ATOM 717 C C . GLU A 1 87 ? -6.257 8.599 -2.875 1.00 96.81 87 GLU A C 1
ATOM 719 O O . GLU A 1 87 ? -5.837 8.588 -4.037 1.00 96.81 87 GLU A O 1
ATOM 724 N N . GLN A 1 88 ? -5.433 8.777 -1.840 1.00 97.12 88 GLN A N 1
ATOM 725 C CA . GLN A 1 88 ? -3.979 8.836 -1.983 1.00 97.12 88 GLN A CA 1
ATOM 726 C C . GLN A 1 88 ? -3.430 7.508 -2.522 1.00 97.12 88 GLN A C 1
ATOM 728 O O . GLN A 1 88 ? -2.683 7.514 -3.504 1.00 97.12 88 GLN A O 1
ATOM 733 N N . LEU A 1 89 ? -3.865 6.378 -1.957 1.00 96.69 89 LEU A N 1
ATOM 734 C CA . LEU A 1 89 ? -3.470 5.038 -2.399 1.00 96.69 89 LEU A CA 1
ATOM 735 C C . LEU A 1 89 ? -3.933 4.744 -3.830 1.00 96.69 89 LEU A C 1
ATOM 737 O O . LEU A 1 89 ? -3.177 4.174 -4.624 1.00 96.69 89 LEU A O 1
ATOM 741 N N . GLU A 1 90 ? -5.134 5.186 -4.205 1.00 97.62 90 GLU A N 1
ATOM 742 C CA . GLU A 1 90 ? -5.627 5.079 -5.578 1.00 97.62 90 GLU A CA 1
ATOM 743 C C . GLU A 1 90 ? -4.724 5.866 -6.549 1.00 97.62 90 GLU A C 1
ATOM 745 O O . GLU A 1 90 ? -4.324 5.366 -7.610 1.00 97.62 90 GLU A O 1
ATOM 750 N N . LYS A 1 91 ? -4.350 7.103 -6.185 1.00 97.81 91 LYS A N 1
ATOM 751 C CA . LYS A 1 91 ? -3.456 7.963 -6.981 1.00 97.81 91 LYS A CA 1
ATOM 752 C C . LYS A 1 91 ? -2.063 7.351 -7.119 1.00 97.81 91 LYS A C 1
ATOM 754 O O . LYS A 1 91 ? -1.507 7.377 -8.222 1.00 97.81 91 LYS A O 1
ATOM 759 N N . ASP A 1 92 ? -1.509 6.795 -6.049 1.00 96.12 92 ASP A N 1
ATOM 760 C CA . ASP A 1 92 ? -0.197 6.143 -6.067 1.00 96.12 92 ASP A CA 1
ATOM 761 C C . ASP A 1 92 ? -0.213 4.892 -6.948 1.00 96.12 92 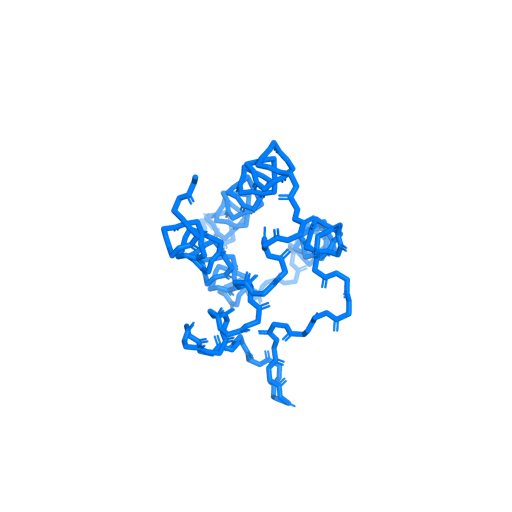ASP A C 1
ATOM 763 O O . ASP A 1 92 ? 0.648 4.731 -7.816 1.00 96.12 92 ASP A O 1
ATOM 767 N N . THR A 1 93 ? -1.257 4.070 -6.828 1.00 96.75 93 THR A N 1
ATOM 768 C CA . THR A 1 93 ? -1.474 2.888 -7.674 1.00 96.75 93 THR A CA 1
ATOM 769 C C . THR A 1 93 ? -1.584 3.270 -9.150 1.00 96.75 93 THR A C 1
ATOM 771 O O . THR A 1 93 ? -0.923 2.680 -10.009 1.00 96.75 93 THR A O 1
ATOM 774 N N . LYS A 1 94 ? -2.368 4.309 -9.474 1.00 97.38 94 LYS A N 1
ATOM 775 C CA . LYS A 1 94 ? -2.489 4.837 -10.843 1.00 97.38 94 LYS A CA 1
ATOM 776 C C . LYS A 1 94 ? -1.143 5.312 -11.391 1.00 97.38 94 LYS A C 1
ATOM 778 O O . LYS A 1 94 ? -0.866 5.097 -12.573 1.00 97.38 94 LYS A O 1
ATOM 783 N N . LYS A 1 95 ? -0.310 5.960 -10.572 1.00 96.25 95 LYS A N 1
ATOM 784 C CA . LYS A 1 95 ? 1.031 6.410 -10.977 1.00 96.25 95 LYS A CA 1
ATOM 785 C C . LYS A 1 95 ? 1.976 5.237 -11.212 1.00 96.25 95 LYS A C 1
ATOM 787 O O . LYS A 1 95 ? 2.615 5.214 -12.259 1.00 96.25 95 LYS A O 1
ATOM 792 N N . MET A 1 96 ? 1.997 4.245 -10.322 1.00 95.44 96 MET A N 1
ATOM 793 C CA . MET A 1 96 ? 2.825 3.048 -10.494 1.00 95.44 96 MET A CA 1
ATOM 794 C C . MET A 1 96 ? 2.427 2.266 -11.754 1.00 95.44 96 MET A C 1
ATOM 796 O O . MET A 1 96 ? 3.272 1.913 -12.572 1.00 95.44 96 MET A O 1
A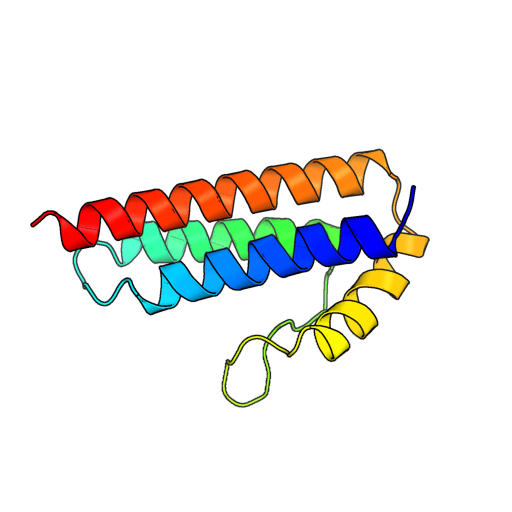TOM 800 N N . LYS A 1 97 ? 1.120 2.119 -12.012 1.00 95.25 97 LYS A N 1
ATOM 801 C CA . LYS A 1 97 ? 0.606 1.537 -13.263 1.00 95.25 97 LYS A CA 1
ATOM 802 C C . LYS A 1 97 ? 1.048 2.312 -14.506 1.00 95.25 97 LYS A C 1
ATOM 804 O O . LYS A 1 97 ? 1.349 1.707 -15.534 1.00 95.25 97 LYS A O 1
ATOM 809 N N . LYS A 1 98 ? 1.037 3.650 -14.459 1.00 94.25 98 LYS A N 1
ATOM 810 C CA . LYS A 1 98 ? 1.525 4.489 -15.568 1.00 94.25 98 LYS A CA 1
ATOM 811 C C . LYS A 1 98 ? 3.023 4.298 -15.792 1.00 94.25 98 LYS A C 1
ATOM 813 O O . LYS A 1 98 ? 3.426 4.212 -16.947 1.00 94.25 98 LYS A O 1
ATOM 818 N N . LEU A 1 99 ? 3.804 4.197 -14.716 1.00 92.75 99 LEU A N 1
ATOM 819 C CA . LEU A 1 99 ? 5.240 3.942 -14.781 1.00 92.75 99 LEU A CA 1
ATOM 820 C C . LEU A 1 99 ? 5.528 2.589 -15.443 1.00 92.75 99 LEU A C 1
ATOM 822 O O . LEU A 1 99 ? 6.254 2.544 -16.430 1.00 92.75 99 LEU A O 1
ATOM 826 N N . TYR A 1 100 ? 4.845 1.525 -15.013 1.00 92.12 100 TYR A N 1
ATOM 827 C CA . TYR A 1 100 ? 4.915 0.212 -15.663 1.00 92.12 100 TYR A CA 1
ATOM 828 C C . TYR A 1 100 ? 4.551 0.271 -17.156 1.00 92.12 100 TYR A C 1
ATOM 830 O O . TYR A 1 100 ? 5.260 -0.248 -18.012 1.00 92.12 100 TYR A O 1
ATOM 838 N N . LYS A 1 101 ? 3.465 0.963 -17.522 1.00 91.50 101 LYS A N 1
ATOM 839 C CA . LYS A 1 101 ? 3.098 1.124 -18.940 1.00 91.50 101 LYS A CA 1
ATOM 840 C C . LYS A 1 101 ? 4.171 1.845 -19.760 1.00 91.50 101 LYS A C 1
ATOM 842 O O . LYS A 1 101 ? 4.251 1.613 -20.963 1.00 91.50 101 LYS A O 1
ATOM 847 N N . ALA A 1 102 ? 4.933 2.747 -19.146 1.00 89.88 102 ALA A N 1
ATOM 848 C CA . ALA A 1 102 ? 6.042 3.430 -19.799 1.00 89.88 102 ALA A CA 1
ATOM 849 C C . ALA A 1 102 ? 7.281 2.529 -19.920 1.00 89.88 102 ALA A C 1
ATOM 851 O O . ALA A 1 102 ? 8.001 2.654 -20.908 1.00 89.88 102 ALA A O 1
ATOM 852 N N . SER A 1 103 ? 7.498 1.607 -18.974 1.00 86.19 103 SER A N 1
ATOM 853 C CA . SER A 1 103 ? 8.625 0.670 -19.016 1.00 86.19 103 SER A CA 1
ATOM 854 C C . SER A 1 103 ? 8.472 -0.421 -20.078 1.00 86.19 103 SER A C 1
ATOM 856 O O . SER A 1 103 ? 9.474 -0.866 -20.614 1.00 86.19 103 SER A O 1
ATOM 858 N N . VAL A 1 104 ? 7.243 -0.823 -20.428 1.00 83.81 104 VAL A N 1
ATOM 859 C CA . VAL A 1 104 ? 6.987 -1.891 -21.426 1.00 83.81 104 VAL A CA 1
ATOM 860 C C . VAL A 1 104 ? 6.776 -1.409 -22.866 1.00 83.81 104 VAL A C 1
ATOM 862 O O . VAL A 1 104 ? 6.620 -2.224 -23.767 1.00 83.81 104 VAL A O 1
ATOM 865 N N . LYS A 1 105 ? 6.677 -0.095 -23.099 1.00 75.06 105 LYS A N 1
ATOM 866 C CA . LYS A 1 105 ? 6.437 0.489 -24.436 1.00 75.06 105 LYS A CA 1
ATOM 867 C C . LYS A 1 105 ? 7.721 0.827 -25.206 1.00 75.06 105 LYS A C 1
ATOM 869 O O . LYS A 1 105 ? 7.630 1.449 -26.264 1.00 75.06 105 LYS A O 1
ATOM 874 N N . LYS A 1 106 ? 8.880 0.480 -24.660 1.00 56.16 106 LYS A N 1
ATOM 875 C CA . LYS A 1 106 ? 10.190 0.623 -25.297 1.00 56.16 106 LYS A CA 1
ATOM 876 C C . LYS A 1 106 ? 10.672 -0.740 -25.765 1.00 56.16 106 LYS A C 1
ATOM 878 O O . LYS A 1 106 ? 11.381 -0.750 -26.790 1.00 56.16 106 LYS A O 1
#

Sequence (106 aa):
MDFNIVTLEIADHLVHFNYYDQLITDANFADEQVKLRKKRDEHLTELFAGLNFYDKKSQLLSLTQLRALIIPKLADVKNKQIHELVEQLEKDTKKMKKLYKASVKK

Secondary structure (DSSP, 8-state):
--HHHHHHHHHHHHHHHHHHHHH---GGGHHHHHHHHHHHHHHHHHHHTT---B-TTSPBPPHHHHHHHHHHHHTTS-HHHHHHHHHHHHHHHHHHHHHHHHHS--